Protein AF-A0A6N0JVT2-F1 (afdb_monomer)

Structure (mmCIF, N/CA/C/O backbone):
data_AF-A0A6N0JVT2-F1
#
_entry.id   AF-A0A6N0JVT2-F1
#
loop_
_atom_site.group_PDB
_atom_site.id
_atom_site.type_symbol
_atom_site.label_atom_id
_atom_site.label_alt_id
_atom_site.label_comp_id
_atom_site.label_asym_id
_atom_site.label_entity_id
_atom_site.label_seq_id
_atom_site.pdbx_PDB_ins_code
_atom_site.Cartn_x
_atom_site.Cartn_y
_atom_site.Cartn_z
_atom_site.occupancy
_atom_site.B_iso_or_equiv
_atom_site.auth_seq_id
_atom_site.auth_comp_id
_atom_site.auth_asym_id
_atom_site.auth_atom_id
_atom_site.pdbx_PDB_model_num
ATOM 1 N N . MET A 1 1 ? -3.104 28.656 -2.141 1.00 64.00 1 MET A N 1
ATOM 2 C CA . MET A 1 1 ? -3.984 27.558 -1.700 1.00 64.00 1 MET A CA 1
ATOM 3 C C . MET A 1 1 ? -3.639 26.404 -2.615 1.00 64.00 1 MET A C 1
ATOM 5 O O . MET A 1 1 ? -3.879 26.544 -3.803 1.00 64.00 1 MET A O 1
ATOM 9 N N . THR A 1 2 ? -2.932 25.392 -2.118 1.00 73.88 2 THR A N 1
ATOM 10 C CA . THR A 1 2 ? -2.495 24.264 -2.954 1.00 73.88 2 THR A CA 1
ATOM 11 C C . THR A 1 2 ? -3.716 23.435 -3.327 1.00 73.88 2 THR A C 1
ATOM 13 O O . THR A 1 2 ? -4.547 23.147 -2.463 1.00 73.88 2 THR A O 1
ATOM 16 N N . THR A 1 3 ? -3.859 23.110 -4.603 1.00 90.75 3 THR A N 1
ATOM 17 C CA . THR A 1 3 ? -4.936 22.252 -5.099 1.00 90.75 3 THR A CA 1
ATOM 18 C C . THR A 1 3 ? -4.650 20.788 -4.763 1.00 90.75 3 THR A C 1
ATOM 20 O O . THR A 1 3 ? -3.508 20.398 -4.523 1.00 90.75 3 THR A O 1
ATOM 23 N N . GLU A 1 4 ? -5.691 19.958 -4.746 1.00 89.00 4 GLU A N 1
ATOM 24 C CA . GLU A 1 4 ? -5.552 18.510 -4.548 1.00 89.00 4 GLU A CA 1
ATOM 25 C C . GLU A 1 4 ? -4.641 17.878 -5.611 1.00 89.00 4 GLU A C 1
ATOM 27 O O . GLU A 1 4 ? -3.785 17.060 -5.289 1.00 89.00 4 GLU A O 1
ATOM 32 N N . THR A 1 5 ? -4.756 18.328 -6.862 1.00 90.12 5 THR A N 1
ATOM 33 C CA . THR A 1 5 ? -3.909 17.881 -7.973 1.00 90.12 5 THR A CA 1
ATOM 34 C C . THR A 1 5 ? -2.435 18.213 -7.742 1.00 90.12 5 THR A C 1
ATOM 36 O O . THR A 1 5 ? -1.595 17.329 -7.854 1.00 90.12 5 THR A O 1
ATOM 39 N N . GLU A 1 6 ? -2.114 19.441 -7.326 1.00 92.38 6 GLU A N 1
ATOM 40 C CA . GLU A 1 6 ? -0.726 19.837 -7.033 1.00 92.38 6 GLU A CA 1
ATOM 41 C C . GLU A 1 6 ? -0.113 19.021 -5.884 1.00 92.38 6 GLU A C 1
ATOM 43 O O . GLU A 1 6 ? 1.083 18.733 -5.897 1.00 92.38 6 GLU A O 1
ATOM 48 N N . LEU A 1 7 ? -0.914 18.634 -4.886 1.00 90.31 7 LEU A N 1
ATOM 49 C CA . LEU A 1 7 ? -0.452 17.767 -3.799 1.00 90.31 7 LEU A CA 1
ATOM 50 C C . LEU A 1 7 ? -0.159 16.347 -4.294 1.00 90.31 7 LEU A C 1
ATOM 52 O O . LEU A 1 7 ? 0.849 15.758 -3.902 1.00 90.31 7 LEU A O 1
ATOM 56 N N . LEU A 1 8 ? -1.020 15.803 -5.155 1.00 88.94 8 LEU A N 1
ATOM 57 C CA .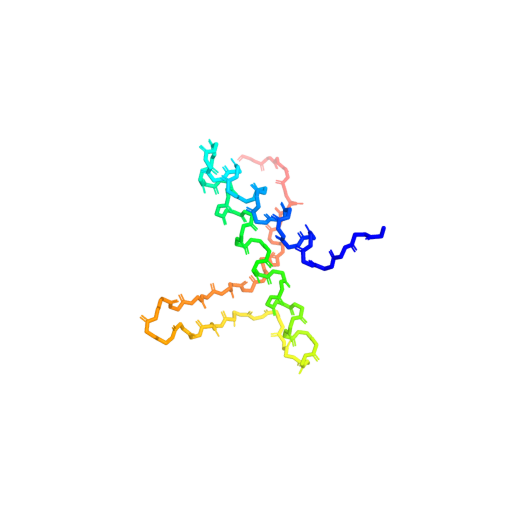 LEU A 1 8 ? -0.822 14.479 -5.745 1.00 88.94 8 LEU A CA 1
ATOM 58 C C . LEU A 1 8 ? 0.430 14.440 -6.626 1.00 88.94 8 LEU A C 1
ATOM 60 O O . LEU A 1 8 ? 1.224 13.505 -6.504 1.00 88.94 8 LEU A O 1
ATOM 64 N N . ASP A 1 9 ? 0.651 15.480 -7.429 1.00 92.00 9 ASP A N 1
ATOM 65 C CA . ASP A 1 9 ? 1.846 15.609 -8.263 1.00 92.00 9 ASP A CA 1
ATOM 66 C C . ASP A 1 9 ? 3.118 15.661 -7.403 1.00 92.00 9 ASP A C 1
ATOM 68 O O . ASP A 1 9 ? 4.071 14.923 -7.652 1.00 92.00 9 ASP A O 1
ATOM 72 N N . GLN A 1 10 ? 3.113 16.441 -6.315 1.00 91.31 10 GLN A N 1
ATOM 73 C CA . GLN A 1 10 ? 4.247 16.519 -5.385 1.00 91.31 10 GLN A CA 1
ATOM 74 C C . GLN A 1 10 ? 4.572 15.173 -4.724 1.00 91.31 10 GLN A C 1
ATOM 76 O O . GLN A 1 10 ? 5.746 14.821 -4.580 1.00 91.31 10 GLN A O 1
ATOM 81 N N . VAL A 1 11 ? 3.553 14.409 -4.318 1.00 89.19 11 VAL A N 1
ATOM 82 C CA . VAL A 1 11 ? 3.747 13.065 -3.750 1.00 89.19 11 VAL A CA 1
ATOM 83 C C . VAL A 1 11 ? 4.315 12.112 -4.804 1.00 89.19 11 VAL A C 1
ATOM 85 O O . VAL A 1 11 ? 5.246 11.359 -4.504 1.00 89.19 11 VAL A O 1
ATOM 88 N N . GLY A 1 12 ? 3.803 12.169 -6.036 1.00 88.31 12 GLY A N 1
ATOM 89 C CA . GLY A 1 12 ? 4.304 11.381 -7.161 1.00 88.31 12 GLY A CA 1
ATOM 90 C C . GLY A 1 12 ? 5.773 11.674 -7.467 1.00 88.31 12 GLY A C 1
ATOM 91 O O . GLY A 1 12 ? 6.596 10.755 -7.524 1.00 88.31 12 GLY A O 1
ATOM 92 N N . ASP A 1 13 ? 6.131 12.951 -7.572 1.00 92.81 13 ASP A N 1
ATOM 93 C CA . ASP A 1 13 ? 7.498 13.392 -7.842 1.00 92.81 13 ASP A CA 1
ATOM 94 C C . ASP A 1 13 ? 8.467 12.989 -6.731 1.00 92.81 13 ASP A C 1
ATOM 96 O O . ASP A 1 13 ? 9.583 12.530 -7.007 1.00 92.81 13 ASP A O 1
ATOM 100 N N . LEU A 1 14 ? 8.054 13.123 -5.468 1.00 90.19 14 LEU A N 1
ATOM 101 C CA . LEU A 1 14 ? 8.849 12.678 -4.327 1.00 90.19 14 LEU A CA 1
ATOM 102 C C . LEU A 1 14 ? 9.090 11.166 -4.388 1.00 90.19 14 LEU A C 1
ATOM 104 O O . LEU A 1 14 ? 10.223 10.718 -4.204 1.00 90.19 14 LEU A O 1
ATOM 108 N N . TYR A 1 15 ? 8.056 10.379 -4.689 1.00 89.94 15 TYR A N 1
ATOM 109 C CA . TYR A 1 15 ? 8.180 8.929 -4.801 1.00 89.94 15 TYR A CA 1
ATOM 110 C C . TYR A 1 15 ? 9.168 8.521 -5.900 1.00 89.94 15 TYR A C 1
ATOM 112 O O . TYR A 1 15 ? 10.052 7.695 -5.665 1.00 89.94 15 TYR A O 1
ATOM 120 N N . VAL A 1 16 ? 9.088 9.152 -7.076 1.00 92.62 16 VAL A N 1
ATOM 121 C CA . VAL A 1 16 ? 10.025 8.920 -8.187 1.00 92.62 16 VAL A CA 1
ATOM 122 C C . VAL A 1 16 ? 11.460 9.275 -7.788 1.00 92.62 16 VAL A C 1
ATOM 124 O O . VAL A 1 16 ? 12.395 8.547 -8.129 1.00 92.62 16 VAL A O 1
ATOM 127 N N . GLN A 1 17 ? 11.660 10.370 -7.054 1.00 93.69 17 GLN A N 1
ATOM 128 C CA . GLN A 1 17 ? 12.985 10.771 -6.575 1.00 93.69 17 GLN A CA 1
ATOM 129 C C . GLN A 1 17 ? 13.563 9.781 -5.560 1.00 93.69 17 GLN A C 1
ATOM 131 O O . GLN A 1 17 ? 14.735 9.412 -5.675 1.00 93.69 17 GLN A O 1
ATOM 136 N N . ILE A 1 18 ? 12.753 9.309 -4.606 1.00 92.50 18 ILE A N 1
ATOM 137 C CA . ILE A 1 18 ? 13.176 8.282 -3.646 1.00 92.50 18 ILE A CA 1
ATOM 138 C C . ILE A 1 18 ? 13.517 6.996 -4.399 1.00 92.50 18 ILE A C 1
ATOM 140 O O . ILE A 1 18 ? 14.596 6.456 -4.190 1.00 92.50 18 ILE A O 1
ATOM 144 N N . ALA A 1 19 ? 12.677 6.557 -5.340 1.00 93.50 19 ALA A N 1
ATOM 145 C CA . ALA A 1 19 ? 12.909 5.336 -6.110 1.00 93.50 19 ALA A CA 1
ATOM 146 C C . ALA A 1 19 ? 14.197 5.386 -6.947 1.00 93.50 19 ALA A C 1
ATOM 148 O O . ALA A 1 19 ? 14.897 4.383 -7.049 1.00 93.50 19 ALA A O 1
ATOM 149 N N . LYS A 1 20 ? 14.550 6.548 -7.513 1.00 94.94 20 LYS A N 1
ATOM 150 C CA . LYS A 1 20 ? 15.818 6.731 -8.242 1.00 94.94 20 LYS A CA 1
ATOM 151 C C . LYS A 1 20 ? 17.046 6.634 -7.336 1.00 94.94 20 LYS A C 1
ATOM 153 O O . LYS A 1 20 ? 18.104 6.217 -7.800 1.00 94.94 20 LYS A O 1
ATOM 158 N N . ARG A 1 21 ? 16.926 7.058 -6.076 1.00 94.81 21 ARG A N 1
ATOM 159 C CA . ARG A 1 21 ? 18.030 7.070 -5.106 1.00 94.81 21 ARG A CA 1
ATOM 160 C C . ARG A 1 21 ? 18.173 5.738 -4.374 1.00 94.81 21 ARG A C 1
ATOM 162 O O . ARG A 1 21 ? 19.288 5.264 -4.190 1.00 94.81 21 ARG A O 1
ATOM 169 N N . ASP A 1 22 ? 17.054 5.190 -3.924 1.00 95.44 22 ASP A N 1
ATOM 170 C CA . ASP A 1 22 ? 16.955 3.982 -3.116 1.00 95.44 22 ASP A CA 1
ATOM 171 C C . ASP A 1 22 ? 15.595 3.294 -3.372 1.00 95.44 22 ASP A C 1
ATOM 173 O O . ASP A 1 22 ? 14.584 3.611 -2.730 1.00 95.44 22 ASP A O 1
ATOM 177 N N . PRO A 1 23 ? 15.547 2.339 -4.320 1.00 92.69 23 PRO A N 1
ATOM 178 C CA . PRO A 1 23 ? 14.330 1.594 -4.633 1.00 92.69 23 PRO A CA 1
ATOM 179 C C . PRO A 1 23 ? 13.762 0.815 -3.441 1.00 92.69 23 PRO A C 1
ATOM 181 O O . PRO A 1 23 ? 12.546 0.651 -3.341 1.00 92.69 23 PRO A O 1
ATOM 184 N N . ALA A 1 24 ? 14.617 0.333 -2.532 1.00 92.88 24 ALA A N 1
ATOM 185 C CA . ALA A 1 24 ? 14.177 -0.435 -1.372 1.00 92.88 24 ALA A CA 1
ATOM 186 C C . ALA A 1 24 ? 13.451 0.469 -0.370 1.00 92.88 24 ALA A C 1
ATOM 188 O O . ALA A 1 24 ? 12.375 0.117 0.118 1.00 92.88 24 ALA A O 1
ATOM 189 N N . MET A 1 25 ? 13.988 1.666 -0.127 1.00 91.06 25 MET A N 1
ATOM 190 C CA . MET A 1 25 ? 13.325 2.680 0.691 1.00 91.06 25 MET A CA 1
ATOM 191 C C . MET A 1 25 ? 11.997 3.128 0.075 1.00 91.06 25 MET A C 1
ATOM 193 O O . MET A 1 25 ? 11.002 3.229 0.792 1.00 91.06 25 MET A O 1
ATOM 197 N N . ALA A 1 26 ? 11.950 3.350 -1.243 1.00 91.44 26 ALA A N 1
ATOM 198 C CA . ALA A 1 26 ? 10.704 3.697 -1.929 1.00 91.44 26 ALA A CA 1
ATOM 199 C C . ALA A 1 26 ? 9.635 2.617 -1.720 1.00 91.44 26 ALA A C 1
ATOM 201 O O . ALA A 1 26 ? 8.514 2.925 -1.313 1.00 91.44 26 ALA A O 1
ATOM 202 N N . LEU A 1 27 ? 10.002 1.345 -1.905 1.00 90.75 27 LEU A N 1
ATOM 203 C CA . LEU A 1 27 ? 9.090 0.225 -1.692 1.00 90.75 27 LEU A CA 1
ATOM 204 C C . LEU A 1 27 ? 8.603 0.151 -0.238 1.00 90.75 27 LEU A C 1
ATOM 206 O O . LEU A 1 27 ? 7.420 -0.093 0.004 1.00 90.75 27 LEU A O 1
ATOM 210 N N . GLN A 1 28 ? 9.484 0.401 0.734 1.00 90.12 28 GLN A N 1
ATOM 211 C CA . GLN A 1 28 ? 9.119 0.439 2.150 1.00 90.12 28 GLN A CA 1
ATOM 212 C C . GLN A 1 28 ? 8.108 1.557 2.453 1.00 90.12 28 GLN A C 1
ATOM 214 O O . GLN A 1 28 ? 7.123 1.313 3.152 1.00 90.12 28 GLN A O 1
ATOM 219 N N . VAL A 1 29 ? 8.315 2.759 1.905 1.00 88.81 29 VAL A N 1
ATOM 220 C CA . VAL A 1 29 ? 7.394 3.896 2.063 1.00 88.81 29 VAL A CA 1
ATOM 221 C C . VAL A 1 29 ? 6.036 3.593 1.429 1.00 88.81 29 VAL A C 1
ATOM 223 O O . VAL A 1 29 ? 5.012 3.753 2.095 1.00 88.81 29 VAL A O 1
ATOM 226 N N . ALA A 1 30 ? 6.014 3.093 0.187 1.00 89.81 30 ALA A N 1
ATOM 227 C CA . ALA A 1 30 ? 4.775 2.702 -0.489 1.00 89.81 30 ALA A CA 1
ATOM 228 C C . ALA A 1 30 ? 4.011 1.632 0.295 1.00 89.81 30 ALA A C 1
ATOM 230 O O . ALA A 1 30 ? 2.802 1.749 0.487 1.00 89.81 30 ALA A O 1
ATOM 231 N N . THR A 1 31 ? 4.719 0.619 0.798 1.00 90.62 31 THR A N 1
ATOM 232 C CA . THR A 1 31 ? 4.110 -0.454 1.592 1.00 90.62 31 THR A CA 1
ATOM 233 C C . THR A 1 31 ? 3.485 0.098 2.873 1.00 90.62 31 THR A C 1
ATOM 235 O O . THR A 1 31 ? 2.347 -0.237 3.191 1.00 90.62 31 THR A O 1
ATOM 238 N N . GLY A 1 32 ? 4.186 0.982 3.594 1.00 90.50 32 GLY A N 1
ATOM 239 C CA . GLY A 1 32 ? 3.654 1.619 4.801 1.00 90.50 32 GLY A CA 1
ATOM 240 C C . GLY A 1 32 ? 2.408 2.466 4.529 1.00 90.50 32 GLY A C 1
ATOM 241 O O . GLY A 1 32 ? 1.415 2.345 5.251 1.00 90.50 32 GLY A O 1
ATOM 242 N N . ALA A 1 33 ? 2.432 3.279 3.468 1.00 91.12 33 ALA A N 1
ATOM 243 C CA . ALA A 1 33 ? 1.290 4.094 3.057 1.00 91.12 33 ALA A CA 1
ATOM 244 C C . ALA A 1 33 ? 0.078 3.228 2.674 1.00 91.12 33 ALA A C 1
ATOM 246 O O . ALA A 1 33 ? -1.021 3.455 3.179 1.00 91.12 33 ALA A O 1
ATOM 247 N N . PHE A 1 34 ? 0.290 2.195 1.852 1.00 91.44 34 PHE A N 1
ATOM 248 C CA . PHE A 1 34 ? -0.748 1.243 1.456 1.00 91.44 34 PHE A CA 1
ATOM 249 C C . PHE A 1 34 ? -1.389 0.555 2.666 1.00 91.44 34 PHE A C 1
ATOM 251 O O . PHE A 1 34 ? -2.610 0.586 2.809 1.00 91.44 34 PHE A O 1
ATOM 258 N N . VAL A 1 35 ? -0.579 -0.024 3.562 1.00 92.12 35 VAL A N 1
ATOM 259 C CA . VAL A 1 35 ? -1.087 -0.719 4.756 1.00 92.12 35 VAL A CA 1
ATOM 260 C C . VAL A 1 35 ? -1.875 0.239 5.649 1.00 92.12 35 VAL A C 1
ATOM 262 O O . VAL A 1 35 ? -2.949 -0.120 6.119 1.00 92.12 35 VAL A O 1
ATOM 265 N N . SER A 1 36 ? -1.391 1.468 5.846 1.00 90.88 36 SER A N 1
ATOM 266 C CA . SER A 1 36 ? -2.077 2.457 6.690 1.00 90.88 36 SER A CA 1
ATOM 267 C C . SER A 1 36 ? -3.451 2.829 6.123 1.00 90.88 36 SER A C 1
ATOM 269 O O . SER A 1 36 ? -4.441 2.815 6.850 1.00 90.88 36 SER A O 1
ATOM 271 N N . LEU A 1 37 ? -3.529 3.090 4.813 1.00 93.50 37 LEU A N 1
ATOM 272 C CA . LEU A 1 37 ? -4.787 3.391 4.124 1.00 93.50 37 LEU A CA 1
ATOM 273 C C . LEU A 1 37 ? -5.761 2.209 4.150 1.00 93.50 37 LEU A C 1
ATOM 275 O O . LEU A 1 37 ? -6.954 2.407 4.378 1.00 93.50 37 LEU A O 1
ATOM 279 N N . LEU A 1 38 ? -5.261 0.987 3.952 1.00 93.25 38 LEU A N 1
ATOM 280 C CA . LEU A 1 38 ? -6.067 -0.229 4.029 1.00 93.25 38 LEU A CA 1
ATOM 281 C C . LEU A 1 38 ? -6.691 -0.394 5.421 1.00 93.25 38 LEU A C 1
ATOM 283 O O . LEU A 1 38 ? -7.892 -0.636 5.523 1.00 93.25 38 LEU A O 1
ATOM 287 N N . LEU A 1 39 ? -5.904 -0.218 6.486 1.00 91.69 39 LEU A N 1
ATOM 288 C CA . LEU A 1 39 ? -6.400 -0.304 7.861 1.00 91.69 39 LEU A CA 1
ATOM 289 C C . LEU A 1 39 ? -7.466 0.763 8.135 1.00 91.69 39 LEU A C 1
ATOM 291 O O . LEU A 1 39 ? -8.550 0.422 8.601 1.00 91.69 39 LEU A O 1
ATOM 295 N N . SER A 1 40 ? -7.220 2.023 7.756 1.00 92.81 40 SER A N 1
ATOM 296 C CA . SER A 1 40 ? -8.210 3.098 7.912 1.00 92.81 40 SER A CA 1
ATOM 297 C C . SER A 1 40 ? -9.502 2.831 7.130 1.00 92.81 40 SER A C 1
ATOM 299 O O . SER A 1 40 ? -10.596 3.086 7.632 1.00 92.81 40 SER A O 1
ATOM 301 N N . TYR A 1 41 ? -9.405 2.280 5.916 1.00 92.81 41 TYR A N 1
ATOM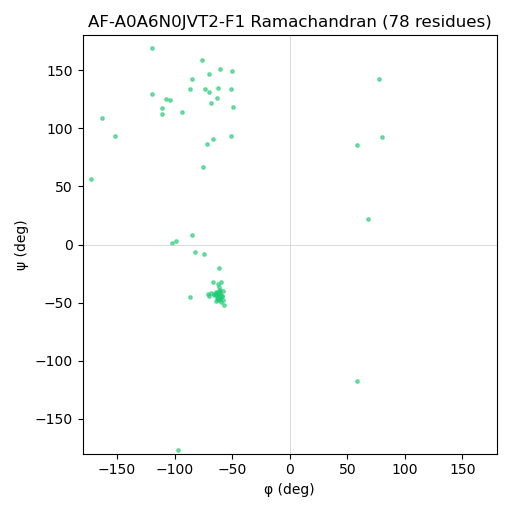 302 C CA . TYR A 1 41 ? -10.565 1.883 5.112 1.00 92.81 41 TYR A CA 1
ATOM 303 C C . TYR A 1 41 ? -11.392 0.781 5.789 1.00 92.81 41 TYR A C 1
ATOM 305 O O . TYR A 1 41 ? -12.626 0.816 5.755 1.00 92.81 41 TYR A O 1
ATOM 313 N N . MET A 1 42 ? -10.723 -0.204 6.389 1.00 91.81 42 MET A N 1
ATOM 314 C CA . MET A 1 42 ? -11.372 -1.311 7.090 1.00 91.81 42 MET A CA 1
ATOM 315 C C . MET A 1 42 ? -12.041 -0.850 8.384 1.00 91.81 42 MET A C 1
ATOM 317 O O . MET A 1 42 ? -13.204 -1.184 8.616 1.00 91.81 42 MET A O 1
ATOM 321 N N . GLU A 1 43 ? -11.355 -0.020 9.172 1.00 91.50 43 GLU A N 1
ATOM 322 C CA . G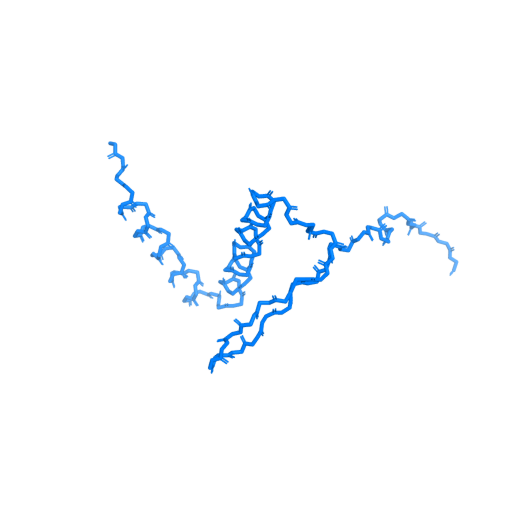LU A 1 43 ? -11.895 0.590 10.392 1.00 91.50 43 GLU A CA 1
ATOM 323 C C . GLU A 1 43 ? -13.145 1.424 10.096 1.00 91.50 43 GLU A C 1
ATOM 325 O O . GLU A 1 43 ? -14.163 1.270 10.770 1.00 91.50 43 GLU A O 1
ATOM 330 N N . ALA A 1 44 ? -13.123 2.228 9.027 1.00 93.94 44 ALA A N 1
ATOM 331 C CA . ALA A 1 44 ? -14.276 3.021 8.594 1.00 93.94 44 ALA A CA 1
ATOM 332 C C . ALA A 1 44 ? -15.502 2.169 8.205 1.00 93.94 44 ALA A C 1
ATOM 334 O O . ALA A 1 44 ? -16.626 2.670 8.196 1.00 93.94 44 ALA A O 1
ATOM 335 N N . ARG A 1 45 ? -15.304 0.881 7.893 1.00 92.25 45 ARG A N 1
ATOM 336 C CA . ARG A 1 45 ? -16.371 -0.092 7.604 1.00 92.25 45 ARG A CA 1
ATOM 337 C C . ARG A 1 45 ? -16.729 -0.986 8.793 1.00 92.25 45 ARG A C 1
ATOM 339 O O . ARG A 1 45 ? -17.555 -1.882 8.638 1.00 92.25 45 ARG A O 1
ATOM 346 N N . GLY A 1 46 ? -16.121 -0.769 9.959 1.00 91.31 46 GLY A N 1
ATOM 347 C CA . GLY A 1 46 ? -16.318 -1.611 11.140 1.00 91.31 46 GLY A CA 1
ATOM 348 C C . GLY A 1 46 ? -15.738 -3.020 10.993 1.00 91.31 46 GLY A C 1
ATOM 349 O O . GLY A 1 46 ? -16.189 -3.936 11.676 1.00 91.31 46 GLY A O 1
ATOM 350 N N . ILE A 1 47 ? -14.771 -3.215 10.090 1.00 89.31 47 ILE A N 1
ATOM 351 C CA . ILE A 1 47 ? -14.099 -4.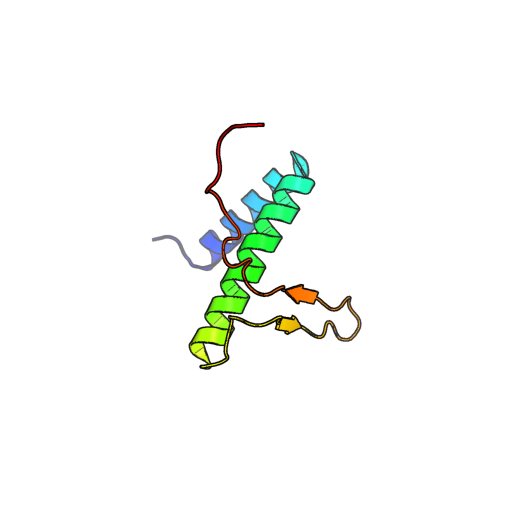502 9.902 1.00 89.31 47 ILE A CA 1
ATOM 352 C C . ILE A 1 47 ? -12.929 -4.5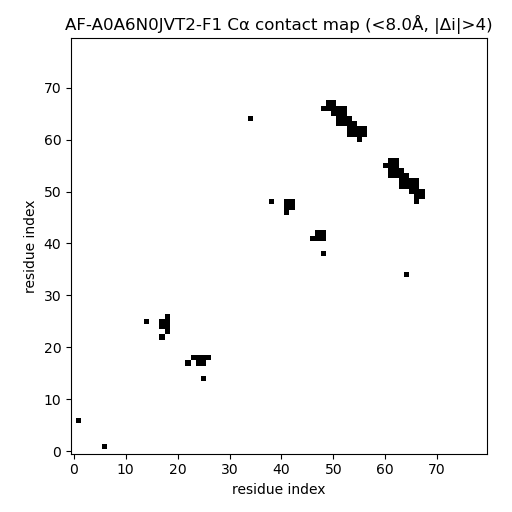97 10.886 1.00 89.31 47 ILE A C 1
ATOM 354 O O . ILE A 1 47 ? -12.141 -3.663 11.020 1.00 89.31 47 ILE A O 1
ATOM 358 N N . GLU A 1 48 ? -12.798 -5.738 11.564 1.00 86.31 48 GLU A N 1
ATOM 359 C CA . GLU A 1 48 ? -11.704 -5.989 12.505 1.00 86.31 48 GLU A CA 1
ATOM 360 C C . GLU A 1 48 ? -10.332 -5.992 11.808 1.00 86.31 48 GLU A C 1
ATOM 362 O O . GLU A 1 48 ? -10.093 -6.755 10.871 1.00 86.31 48 GLU A O 1
ATOM 367 N N . THR A 1 49 ? -9.402 -5.176 12.310 1.00 87.19 49 THR A N 1
ATOM 368 C CA . THR A 1 49 ? -8.033 -5.015 11.780 1.00 87.19 49 THR A CA 1
ATOM 369 C C . THR A 1 49 ? -6.958 -5.744 12.594 1.00 87.19 49 THR A C 1
ATOM 371 O O . THR A 1 49 ? -5.774 -5.709 12.264 1.00 87.19 49 THR A O 1
ATOM 374 N N . ASN A 1 50 ? -7.350 -6.450 13.658 1.00 86.50 50 ASN A N 1
ATOM 375 C CA . ASN A 1 50 ? -6.451 -7.220 14.527 1.00 86.50 50 ASN A CA 1
ATOM 376 C C . ASN A 1 50 ? -6.160 -8.646 14.014 1.00 86.50 50 ASN A C 1
ATOM 378 O O . ASN A 1 50 ? -5.562 -9.452 14.728 1.00 86.50 50 ASN A O 1
ATOM 382 N N . LYS A 1 51 ? -6.589 -8.966 12.790 1.00 86.31 51 LYS A N 1
ATOM 383 C CA . LYS A 1 51 ? -6.416 -10.263 12.124 1.00 86.31 51 LYS A CA 1
ATOM 384 C C . LYS A 1 51 ? -5.616 -10.087 10.837 1.00 86.31 51 LYS A C 1
ATOM 386 O O . LYS A 1 51 ? -5.385 -8.970 10.388 1.00 86.31 51 LYS A O 1
ATOM 391 N N . ASN A 1 52 ? -5.190 -11.201 10.244 1.00 89.69 52 ASN A N 1
ATOM 392 C CA . ASN A 1 52 ? -4.619 -11.158 8.902 1.00 89.69 52 ASN A CA 1
ATOM 393 C C . ASN A 1 52 ? -5.678 -10.663 7.914 1.00 89.69 52 ASN A C 1
ATOM 395 O O . ASN A 1 52 ? -6.811 -11.142 7.922 1.00 89.69 52 ASN A O 1
ATOM 399 N N . ILE A 1 53 ? -5.274 -9.741 7.051 1.00 91.31 53 ILE A N 1
ATOM 400 C CA . ILE A 1 53 ? -6.107 -9.172 6.000 1.00 91.31 53 ILE A CA 1
ATOM 401 C C . ILE A 1 53 ? -5.613 -9.747 4.682 1.00 91.31 53 ILE A C 1
ATOM 403 O O . ILE A 1 53 ? -4.428 -9.636 4.363 1.00 91.31 53 ILE A O 1
ATOM 407 N N . HIS A 1 54 ? -6.519 -10.356 3.929 1.00 91.56 54 HIS A N 1
ATOM 408 C CA . HIS A 1 54 ? -6.244 -10.841 2.586 1.00 91.56 54 HIS A CA 1
ATOM 409 C C . HIS A 1 54 ? -6.880 -9.892 1.571 1.00 91.56 54 HIS A C 1
ATOM 411 O O . HIS A 1 54 ? -8.077 -9.615 1.645 1.00 91.56 54 HIS A O 1
ATOM 417 N N . VAL A 1 55 ? -6.063 -9.382 0.656 1.00 89.12 55 VAL A N 1
ATOM 418 C CA . VAL A 1 55 ? -6.488 -8.580 -0.489 1.00 89.12 55 VAL A CA 1
ATOM 419 C C . VAL A 1 55 ? -6.257 -9.427 -1.732 1.00 89.12 55 VAL A C 1
ATOM 421 O O . VAL A 1 55 ? -5.109 -9.717 -2.071 1.00 89.12 55 VAL A O 1
ATOM 424 N N . ASP A 1 56 ? -7.356 -9.822 -2.369 1.00 90.81 56 ASP A N 1
ATOM 425 C CA . ASP A 1 56 ? -7.359 -10.550 -3.638 1.00 90.81 56 ASP A CA 1
ATOM 426 C C . ASP A 1 56 ? -6.852 -9.622 -4.752 1.00 90.81 56 ASP A C 1
ATOM 428 O O . ASP A 1 56 ? -7.381 -8.523 -4.957 1.00 90.81 56 ASP A O 1
ATOM 432 N N . GLY A 1 57 ? -5.779 -10.041 -5.422 1.00 87.44 57 GLY A N 1
ATOM 433 C CA . GLY A 1 57 ? -5.146 -9.284 -6.499 1.00 87.44 57 GLY A CA 1
ATOM 434 C C . GLY A 1 57 ? -5.826 -9.451 -7.860 1.00 87.44 57 GLY A C 1
ATOM 435 O O . GLY A 1 57 ? -5.436 -8.766 -8.814 1.00 87.44 57 GLY A O 1
ATOM 436 N N . GLY A 1 58 ? -6.812 -10.345 -7.977 1.00 91.94 58 GLY A N 1
ATOM 437 C CA . GLY A 1 58 ? -7.390 -10.774 -9.245 1.00 91.94 58 GLY A CA 1
ATOM 438 C C . GLY A 1 58 ? -6.317 -11.378 -10.152 1.00 91.94 58 GLY A C 1
ATOM 439 O O . GLY A 1 58 ? -5.669 -12.360 -9.806 1.00 91.94 58 GLY A O 1
ATOM 440 N N . ASP A 1 59 ? -6.085 -10.751 -11.306 1.00 92.81 59 ASP A N 1
ATOM 441 C CA . ASP A 1 59 ? -5.021 -11.155 -12.239 1.00 92.81 59 ASP A CA 1
ATOM 442 C C . ASP A 1 59 ? -3.602 -10.771 -11.758 1.00 92.81 59 ASP A C 1
ATOM 444 O O . ASP A 1 59 ? -2.602 -11.160 -12.369 1.00 92.81 59 ASP A O 1
ATOM 448 N N . ASN A 1 60 ? -3.489 -9.988 -10.679 1.00 88.69 60 ASN A N 1
ATOM 449 C CA . ASN A 1 60 ? -2.221 -9.620 -10.046 1.00 88.69 60 ASN A CA 1
ATOM 450 C C . ASN A 1 60 ? -1.911 -10.520 -8.838 1.00 88.69 60 ASN A C 1
ATOM 452 O O . ASN A 1 60 ? -2.628 -11.460 -8.522 1.00 88.69 60 ASN A O 1
ATOM 456 N N . ARG A 1 61 ? -0.803 -10.242 -8.140 1.00 87.69 61 ARG A N 1
ATOM 457 C CA . ARG A 1 61 ? -0.451 -10.974 -6.915 1.00 87.69 61 ARG A CA 1
ATOM 458 C C . ARG A 1 61 ? -1.349 -10.558 -5.755 1.00 87.69 61 ARG A C 1
ATOM 460 O O . ARG A 1 61 ? -1.470 -9.365 -5.479 1.00 87.69 61 ARG A O 1
ATOM 467 N N . ASP A 1 62 ? -1.849 -11.548 -5.027 1.00 92.69 62 ASP A N 1
ATOM 468 C CA . ASP A 1 62 ? -2.507 -11.337 -3.741 1.00 92.69 62 ASP A CA 1
ATOM 469 C C . ASP A 1 62 ? -1.570 -10.687 -2.724 1.00 92.69 62 ASP A C 1
ATOM 471 O O . ASP A 1 62 ? -0.352 -10.914 -2.715 1.00 92.69 62 ASP A O 1
ATOM 475 N N . ILE A 1 63 ? -2.162 -9.930 -1.803 1.00 90.88 63 ILE A N 1
ATOM 476 C CA . ILE A 1 63 ? -1.454 -9.330 -0.676 1.00 90.88 63 ILE A CA 1
ATOM 477 C C . ILE A 1 63 ? -2.057 -9.866 0.616 1.00 90.88 63 ILE A C 1
ATOM 479 O O . ILE A 1 63 ? -3.265 -9.818 0.832 1.00 90.88 63 ILE A O 1
ATOM 483 N N . THR A 1 64 ? -1.200 -10.349 1.514 1.00 92.06 64 THR A N 1
ATOM 484 C CA . THR A 1 64 ? -1.591 -10.631 2.897 1.00 92.06 64 THR A CA 1
ATOM 485 C C . THR A 1 64 ? -0.912 -9.630 3.816 1.00 92.06 64 THR A C 1
ATOM 487 O O . THR A 1 64 ? 0.315 -9.602 3.912 1.00 92.06 64 THR A O 1
ATOM 490 N N . VAL A 1 65 ? -1.706 -8.815 4.506 1.00 90.31 65 VAL A N 1
ATOM 491 C CA . VAL A 1 65 ? -1.223 -7.951 5.584 1.00 90.31 65 VAL A CA 1
ATOM 492 C C . VAL A 1 65 ? -1.404 -8.709 6.886 1.00 90.31 65 VAL A C 1
ATOM 494 O O . VAL A 1 65 ? -2.518 -9.039 7.288 1.00 90.31 65 VAL A O 1
ATOM 497 N N . HIS A 1 66 ? -0.289 -9.042 7.525 1.00 90.00 66 HIS A N 1
ATOM 498 C CA . HIS A 1 66 ? -0.324 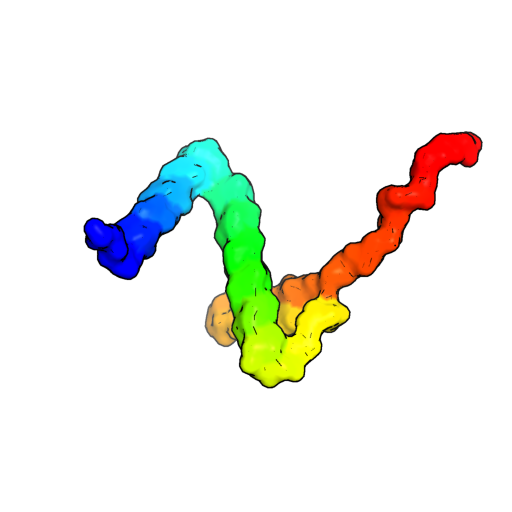-9.773 8.782 1.00 90.00 66 HIS A CA 1
ATOM 499 C C . HIS A 1 66 ? -0.869 -8.903 9.911 1.00 90.00 66 HIS A C 1
ATOM 501 O O . HIS A 1 66 ? -0.614 -7.697 9.950 1.00 90.00 66 HIS A O 1
ATOM 507 N N . ALA A 1 67 ? -1.568 -9.543 10.849 1.00 87.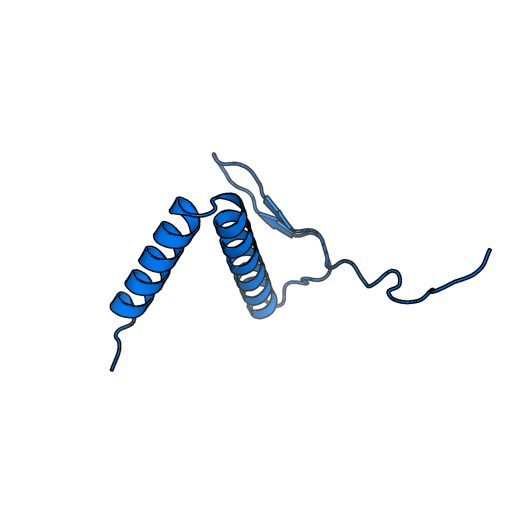25 67 ALA A N 1
ATOM 508 C CA . ALA A 1 67 ? -1.998 -8.901 12.082 1.00 87.25 67 ALA A CA 1
AT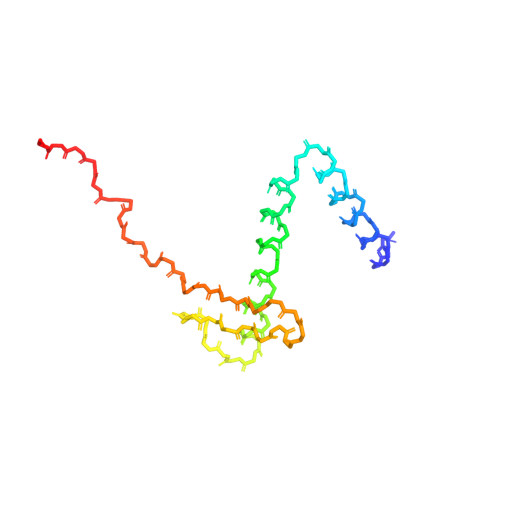OM 509 C C . ALA A 1 67 ? -0.816 -8.178 12.762 1.00 87.25 67 ALA A C 1
ATOM 511 O O . ALA A 1 67 ? 0.332 -8.641 12.657 1.00 87.25 67 ALA A O 1
ATOM 512 N N . PRO A 1 68 ? -1.071 -7.073 13.490 1.00 80.56 68 PRO A N 1
ATOM 513 C CA . PRO A 1 68 ? -0.034 -6.397 14.249 1.00 80.56 68 PRO A CA 1
ATOM 514 C C . PRO A 1 68 ? 0.712 -7.400 15.128 1.00 80.56 68 PRO A C 1
ATOM 516 O O . PRO A 1 68 ? 0.100 -8.214 15.823 1.00 80.56 68 PRO A O 1
ATOM 519 N N . LYS A 1 69 ? 2.047 -7.335 15.121 1.00 78.00 69 LYS A N 1
ATOM 520 C CA . LYS A 1 69 ? 2.859 -8.092 16.073 1.00 78.00 69 LYS A CA 1
ATOM 521 C C . LYS A 1 69 ? 2.584 -7.510 17.460 1.00 78.00 69 LYS A C 1
ATOM 523 O O . LYS A 1 69 ? 3.237 -6.547 17.854 1.00 78.00 69 LYS A O 1
ATOM 528 N N . LEU A 1 70 ? 1.592 -8.055 18.171 1.00 64.12 70 LEU A N 1
ATOM 529 C CA . LEU A 1 70 ? 1.393 -7.804 19.597 1.00 64.12 70 LEU A CA 1
ATOM 530 C C . LEU A 1 70 ? 2.751 -8.023 20.253 1.00 64.12 70 LEU A C 1
ATOM 532 O O . LEU A 1 70 ? 3.353 -9.082 20.096 1.00 64.12 70 LEU A O 1
ATOM 536 N N . SER A 1 71 ? 3.279 -6.977 20.870 1.00 55.62 71 SER A N 1
ATOM 537 C CA . SER A 1 71 ? 4.638 -6.900 21.383 1.00 55.62 71 SER A CA 1
ATOM 538 C C . SER A 1 71 ? 4.998 -8.098 22.266 1.00 55.62 71 SER A C 1
ATOM 540 O O . SER A 1 71 ? 4.822 -8.063 23.480 1.00 55.62 71 SER A O 1
ATOM 542 N N . ALA A 1 72 ? 5.597 -9.126 21.667 1.00 48.94 72 ALA A N 1
ATOM 543 C CA . ALA A 1 72 ? 6.502 -10.025 22.354 1.00 48.94 72 ALA A CA 1
ATOM 544 C C . ALA A 1 72 ? 7.803 -9.242 22.614 1.00 48.94 72 ALA A C 1
ATOM 546 O O . ALA A 1 72 ? 8.718 -9.210 21.798 1.00 48.94 72 ALA A O 1
ATOM 547 N N . GLN A 1 73 ? 7.794 -8.529 23.744 1.00 49.12 73 GLN A N 1
ATOM 548 C CA . GLN A 1 73 ? 8.942 -8.116 24.557 1.00 49.12 73 GLN A CA 1
ATOM 549 C C . GLN A 1 73 ? 10.050 -7.264 23.899 1.00 49.12 73 GLN A C 1
ATOM 551 O O . GLN A 1 73 ? 11.167 -7.714 23.666 1.00 49.12 73 GLN A O 1
ATOM 556 N N . ARG A 1 74 ? 9.838 -5.939 23.878 1.00 43.69 74 ARG A N 1
ATOM 557 C CA . ARG A 1 74 ? 10.875 -4.993 24.355 1.00 43.69 74 ARG A CA 1
ATOM 558 C C . ARG A 1 74 ? 10.905 -5.031 25.890 1.00 43.69 74 ARG A C 1
ATOM 560 O O . ARG A 1 74 ? 10.483 -4.092 26.553 1.00 43.69 74 ARG A O 1
ATOM 567 N N . GLY A 1 75 ? 11.318 -6.170 26.438 1.00 46.81 75 GLY A N 1
ATOM 568 C CA . GLY A 1 75 ? 11.255 -6.451 27.869 1.00 46.81 75 GLY A CA 1
ATOM 569 C C . GLY A 1 75 ? 11.960 -7.748 28.239 1.00 46.81 75 GLY A C 1
ATOM 570 O O . GLY A 1 75 ? 11.321 -8.637 28.784 1.00 46.81 75 GLY A O 1
ATOM 571 N N . ASN A 1 76 ? 13.245 -7.867 27.895 1.00 44.22 76 ASN A N 1
ATOM 572 C CA . ASN A 1 76 ? 14.240 -8.443 28.800 1.00 44.22 76 ASN A CA 1
ATOM 573 C C . ASN A 1 76 ? 15.648 -8.060 28.325 1.00 44.22 76 ASN A C 1
ATOM 575 O O . ASN A 1 76 ? 16.121 -8.522 27.289 1.00 44.22 76 ASN A O 1
ATOM 579 N N . GLY A 1 77 ? 16.298 -7.173 29.075 1.00 45.53 77 GLY A N 1
ATOM 580 C CA . GLY A 1 77 ? 17.746 -7.051 29.052 1.00 45.53 77 GLY A CA 1
ATOM 581 C C . GLY A 1 77 ? 18.353 -8.073 30.011 1.00 45.53 77 GLY A C 1
ATOM 582 O O . GLY A 1 77 ? 17.815 -8.268 31.092 1.00 45.53 77 GLY A O 1
ATOM 583 N N . GLY A 1 78 ? 19.489 -8.653 29.620 1.00 42.38 78 GLY A N 1
ATOM 584 C CA . GLY A 1 78 ? 20.518 -9.166 30.530 1.00 42.38 78 GLY A CA 1
ATOM 585 C C . GLY A 1 78 ? 20.290 -10.513 31.236 1.00 42.38 78 GLY A C 1
ATOM 586 O O . GLY A 1 78 ? 19.219 -10.798 31.755 1.00 42.38 78 GLY A O 1
ATOM 587 N N . ALA A 1 79 ? 21.408 -11.244 31.342 1.00 40.84 79 ALA A N 1
ATOM 588 C CA . ALA A 1 79 ? 21.710 -12.395 32.203 1.00 40.84 79 ALA A CA 1
ATOM 589 C C . ALA A 1 79 ? 21.195 -13.782 31.767 1.00 40.84 79 ALA A C 1
ATOM 591 O O . ALA A 1 79 ? 20.108 -14.207 32.146 1.00 40.84 79 ALA A O 1
ATOM 592 N N . ALA A 1 80 ? 22.037 -14.521 31.038 1.00 40.94 80 ALA A N 1
ATOM 593 C CA . ALA A 1 80 ? 22.883 -15.609 31.564 1.00 40.94 80 ALA A CA 1
ATOM 594 C C . ALA A 1 80 ? 23.685 -16.236 30.414 1.00 40.94 80 ALA A C 1
ATOM 596 O O . ALA A 1 80 ? 23.062 -16.564 29.380 1.00 40.94 80 ALA A O 1
#

pLDDT: mean 84.13, std 15.47, range [40.84, 95.44]

Mean predicted aligned error: 8.77 Å

Secondary structure (DSSP, 8-state):
---HHHHHHHHHHHHHHHHHH-HHHHHHHHHHHHHHHHHHHHHHTT---SS-EEE--TTS--EEEPPP-----S------

Solvent-accessible surface area (backbone atoms only — not comparable to full-atom values): 5007 Å² total; per-residue (Å²): 132,86,48,74,67,61,52,51,50,52,53,51,52,50,48,54,52,39,37,74,76,38,51,67,60,32,51,51,52,52,51,52,54,51,52,51,52,51,49,54,56,34,51,78,68,73,43,84,69,80,44,70,43,78,46,85,38,77,98,49,76,65,44,75,47,72,36,73,81,74,80,84,59,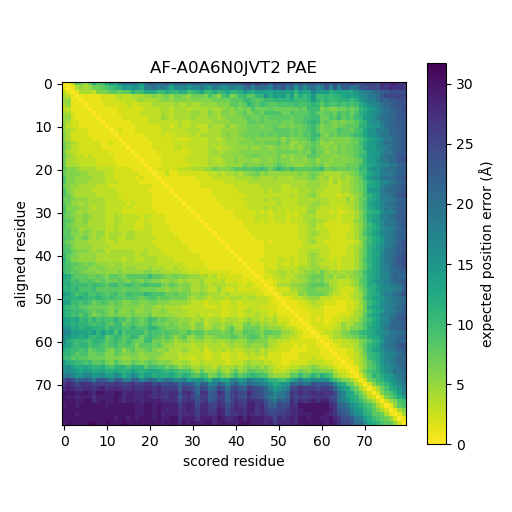101,72,78,82,85,90,136

Foldseek 3Di:
DQDPVNVVVVVVVVLVVCCVVPVVVSVVVVVVVVLVVVLVVCVVVVHDQQAWDWDDPPVDDIDIDGGPPPDPDPDDDDDD

Sequence (80 aa):
MTTETELLDQVGDLYVQIAKRDPAMALQVATGAFVSLLLSYMEARGIETNKNIHVDGGDNRDITVHAPKLSAQRGNGGAA

Organism: Achromobacter denitrificans (NCBI:txid32002)

Nearest PDB structures (foldseek):
  6vy1-assembly1_a  TM=4.253E-01  e=3.319E+00  Methanocaldococcus jannaschii DSM 2661
  6vy1-assembly1_C  TM=3.998E-01  e=6.036E+00  Methanocaldococcus jannaschii DSM 2661
  6vy1-assembly1_f  TM=3.585E-01  e=7.875E+00  Methanocaldococcus jannaschii DSM 2661

Radius of gyration: 17.7 Å; Cα contacts (8 Å, |Δi|>4): 42; chains: 1; bounding box: 39×43×44 Å